Protein AF-A0A453P0T0-F1 (afdb_monomer_lite)

Structure (mmCIF, N/CA/C/O backbone):
data_AF-A0A453P0T0-F1
#
_entry.id   AF-A0A453P0T0-F1
#
loop_
_atom_site.group_PDB
_atom_site.id
_atom_site.type_symbol
_atom_site.label_atom_id
_atom_site.label_alt_id
_atom_site.label_comp_id
_atom_site.label_asym_id
_atom_site.label_entity_id
_atom_site.label_seq_id
_atom_site.pdbx_PDB_ins_code
_atom_site.Cartn_x
_atom_site.Cartn_y
_atom_site.Cartn_z
_atom_site.occupancy
_atom_site.B_iso_or_equiv
_atom_site.auth_seq_id
_atom_site.auth_comp_id
_atom_site.auth_asym_id
_atom_site.auth_atom_id
_atom_site.pdbx_PDB_model_num
ATOM 1 N N . SER A 1 1 ? 9.011 -20.751 4.871 1.00 58.25 1 SER A N 1
ATOM 2 C CA . SER A 1 1 ? 9.801 -19.655 4.267 1.00 58.25 1 SER A CA 1
ATOM 3 C C . SER A 1 1 ? 8.797 -18.562 3.990 1.00 58.25 1 SER A C 1
ATOM 5 O O . SER A 1 1 ? 8.217 -18.540 2.917 1.00 58.25 1 SER A O 1
ATOM 7 N N . ASP A 1 2 ? 8.491 -17.753 5.010 1.00 82.69 2 ASP A N 1
ATOM 8 C CA . ASP A 1 2 ? 7.206 -17.020 5.062 1.00 82.69 2 ASP A CA 1
ATOM 9 C C . ASP A 1 2 ? 7.394 -15.503 4.952 1.00 82.69 2 ASP A C 1
ATOM 11 O O . ASP A 1 2 ? 6.467 -14.719 5.134 1.00 82.69 2 ASP A O 1
ATOM 15 N N . ARG A 1 3 ? 8.629 -15.068 4.684 1.00 83.44 3 ARG A N 1
ATOM 16 C CA . ARG A 1 3 ? 8.989 -13.656 4.574 1.00 83.44 3 ARG A CA 1
ATOM 17 C C . ARG A 1 3 ? 9.198 -13.314 3.109 1.00 83.44 3 ARG A C 1
ATOM 19 O O . ARG A 1 3 ? 10.178 -13.753 2.512 1.00 83.44 3 ARG A O 1
ATOM 26 N N . LEU A 1 4 ? 8.304 -12.496 2.564 1.00 84.19 4 LEU A N 1
ATOM 27 C CA . LEU A 1 4 ? 8.488 -11.878 1.258 1.00 84.19 4 LEU A CA 1
ATOM 28 C C . LEU A 1 4 ? 9.240 -10.553 1.420 1.00 84.19 4 LEU A C 1
ATOM 30 O O . LEU A 1 4 ? 8.921 -9.727 2.274 1.00 84.19 4 LEU A O 1
ATOM 34 N N . ASN A 1 5 ? 10.270 -10.375 0.607 1.00 89.81 5 ASN A N 1
ATOM 35 C CA . ASN A 1 5 ? 11.085 -9.175 0.574 1.00 89.81 5 ASN A CA 1
ATOM 36 C C . ASN A 1 5 ? 10.491 -8.172 -0.415 1.00 89.81 5 ASN A C 1
ATOM 38 O O . ASN A 1 5 ? 10.206 -8.553 -1.545 1.00 89.81 5 ASN A O 1
ATOM 42 N N . THR A 1 6 ? 10.367 -6.902 -0.027 1.00 92.44 6 THR A N 1
ATOM 43 C CA . THR A 1 6 ? 9.937 -5.861 -0.970 1.00 92.44 6 THR A CA 1
ATOM 44 C C . THR A 1 6 ? 11.049 -5.503 -1.949 1.00 92.44 6 THR A C 1
ATOM 46 O O . THR A 1 6 ? 12.242 -5.584 -1.619 1.00 92.44 6 THR A O 1
ATOM 49 N N . ARG A 1 7 ? 10.676 -5.018 -3.133 1.00 92.25 7 ARG A N 1
ATOM 50 C CA . ARG A 1 7 ? 11.633 -4.540 -4.136 1.00 92.25 7 ARG A CA 1
ATOM 51 C C . ARG A 1 7 ? 12.517 -3.408 -3.612 1.00 92.25 7 ARG A C 1
ATOM 53 O O . ARG A 1 7 ? 13.724 -3.442 -3.845 1.00 92.25 7 ARG A O 1
ATOM 60 N N . ASN A 1 8 ? 11.974 -2.456 -2.842 1.00 92.56 8 ASN A N 1
ATOM 61 C CA . ASN A 1 8 ? 12.790 -1.413 -2.199 1.00 92.56 8 ASN A CA 1
ATOM 62 C C . ASN A 1 8 ? 13.888 -2.014 -1.298 1.00 92.56 8 ASN A C 1
ATOM 64 O O . ASN A 1 8 ? 15.024 -1.534 -1.282 1.00 92.56 8 ASN A O 1
ATOM 68 N N . MET A 1 9 ? 13.576 -3.082 -0.558 1.00 94.06 9 MET A N 1
ATOM 69 C CA . MET A 1 9 ? 14.552 -3.754 0.297 1.00 94.06 9 MET A CA 1
ATOM 70 C C . MET A 1 9 ? 15.651 -4.423 -0.542 1.00 94.06 9 MET A C 1
ATOM 72 O O . MET A 1 9 ? 16.833 -4.256 -0.237 1.00 94.06 9 MET A O 1
ATOM 76 N N . LEU A 1 10 ? 15.279 -5.115 -1.625 1.00 94.12 10 LEU A N 1
ATOM 77 C CA . LEU A 1 10 ? 16.235 -5.739 -2.546 1.00 94.12 10 LEU A CA 1
ATOM 78 C C . LEU A 1 10 ? 17.149 -4.692 -3.203 1.00 94.12 10 LEU A C 1
ATOM 80 O O . LEU A 1 10 ? 18.369 -4.866 -3.211 1.00 94.12 10 LEU A O 1
ATOM 84 N N . LYS A 1 11 ? 16.580 -3.562 -3.647 1.00 91.75 11 LYS A N 1
ATOM 85 C CA . LYS A 1 11 ? 17.310 -2.424 -4.227 1.00 91.75 11 LYS A CA 1
ATOM 86 C C . LYS A 1 11 ? 18.361 -1.862 -3.268 1.00 91.75 11 LYS A C 1
ATOM 88 O O . LYS A 1 11 ? 19.511 -1.686 -3.657 1.00 91.75 11 LYS A O 1
ATOM 93 N N . ARG A 1 12 ? 18.000 -1.627 -1.998 1.00 93.12 12 ARG A N 1
ATOM 94 C CA . ARG A 1 12 ? 18.933 -1.128 -0.963 1.00 93.12 12 ARG A CA 1
ATOM 95 C C . ARG A 1 12 ? 20.077 -2.091 -0.653 1.00 93.12 12 ARG A C 1
ATOM 97 O O . ARG A 1 12 ? 21.093 -1.669 -0.118 1.00 93.12 12 ARG A O 1
ATOM 104 N N . ARG A 1 13 ? 19.907 -3.374 -0.965 1.00 95.38 13 ARG A N 1
ATOM 105 C CA . ARG A 1 13 ? 20.942 -4.404 -0.824 1.00 95.38 13 ARG A CA 1
ATOM 106 C C . ARG A 1 13 ? 21.707 -4.670 -2.123 1.00 95.38 13 ARG A C 1
ATOM 108 O O . ARG A 1 13 ? 22.450 -5.642 -2.178 1.00 95.38 13 ARG A O 1
ATOM 115 N N . HIS A 1 14 ? 21.535 -3.824 -3.139 1.00 93.25 14 HIS A N 1
ATOM 116 C CA . HIS A 1 14 ? 22.217 -3.920 -4.431 1.00 93.25 14 HIS A CA 1
ATOM 117 C C . HIS A 1 14 ? 21.941 -5.223 -5.201 1.00 93.25 14 HIS A C 1
ATOM 119 O O . HIS A 1 14 ? 22.768 -5.661 -5.998 1.00 93.25 14 HIS A O 1
ATOM 125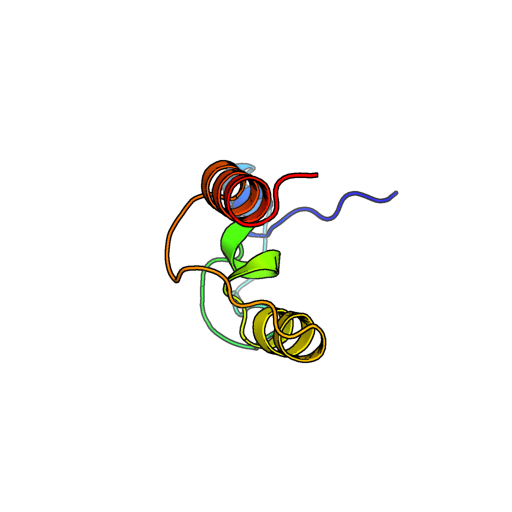 N N . TYR A 1 15 ? 20.772 -5.841 -4.996 1.00 94.31 15 TYR A N 1
ATOM 126 C CA . TYR A 1 15 ? 20.327 -6.936 -5.860 1.00 94.31 15 TYR A CA 1
ATOM 127 C C . TYR A 1 15 ? 19.861 -6.392 -7.213 1.00 94.31 15 TYR A C 1
ATOM 129 O O . TYR A 1 15 ? 19.252 -5.323 -7.285 1.00 94.31 15 TYR A O 1
ATOM 137 N N . ASN A 1 16 ? 20.090 -7.162 -8.279 1.00 92.81 16 ASN A N 1
ATOM 138 C CA . ASN A 1 16 ? 19.454 -6.910 -9.568 1.00 92.81 16 ASN A CA 1
ATOM 139 C C . ASN A 1 16 ? 17.958 -7.254 -9.464 1.00 92.81 16 ASN A C 1
ATOM 141 O O . ASN A 1 16 ? 17.601 -8.401 -9.205 1.00 92.81 16 ASN A O 1
ATOM 145 N N . ILE A 1 17 ? 17.104 -6.246 -9.633 1.00 90.31 17 ILE A N 1
ATOM 146 C CA . ILE A 1 17 ? 15.641 -6.344 -9.523 1.00 90.31 17 ILE A CA 1
ATOM 147 C C . ILE A 1 17 ? 14.935 -6.273 -10.888 1.00 90.31 17 ILE A C 1
ATOM 149 O O . ILE A 1 17 ? 13.708 -6.216 -10.923 1.00 90.31 17 ILE A O 1
ATOM 153 N N . GLY A 1 18 ? 15.700 -6.300 -11.985 1.00 90.19 18 GLY A N 1
ATOM 154 C CA . GLY A 1 18 ? 15.202 -6.148 -13.351 1.00 90.19 18 GLY A CA 1
ATOM 155 C C . GLY A 1 18 ? 14.788 -4.717 -13.704 1.00 90.19 18 GLY A C 1
ATOM 156 O O . GLY A 1 18 ? 14.878 -3.803 -12.882 1.00 90.19 18 GLY A O 1
ATOM 157 N N . ASP A 1 19 ? 14.321 -4.550 -14.943 1.00 90.19 19 ASP A N 1
ATOM 158 C CA . ASP A 1 19 ? 13.983 -3.239 -15.516 1.00 90.19 19 ASP A CA 1
ATOM 159 C C . ASP A 1 19 ? 12.494 -2.895 -15.384 1.00 90.19 19 ASP A C 1
ATOM 161 O O . ASP A 1 19 ? 12.122 -1.722 -15.353 1.00 90.19 19 ASP A O 1
ATOM 165 N N . ASN A 1 20 ? 11.627 -3.909 -15.271 1.00 91.00 20 ASN A N 1
ATOM 166 C CA . ASN A 1 20 ? 10.215 -3.688 -14.980 1.00 91.00 20 ASN A CA 1
ATOM 167 C C . ASN A 1 20 ? 10.021 -3.488 -13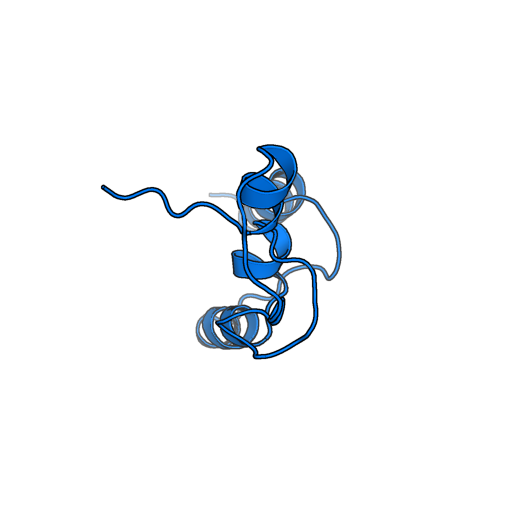.471 1.00 91.00 20 ASN A C 1
ATOM 169 O O . ASN A 1 20 ? 10.085 -4.437 -12.684 1.00 91.00 20 ASN A O 1
ATOM 173 N N . LEU A 1 21 ? 9.778 -2.238 -13.079 1.00 91.12 21 LEU A N 1
ATOM 174 C CA . LEU A 1 21 ? 9.603 -1.841 -11.683 1.00 91.12 21 LEU A CA 1
ATOM 175 C C . LEU A 1 21 ? 8.135 -1.706 -11.272 1.00 91.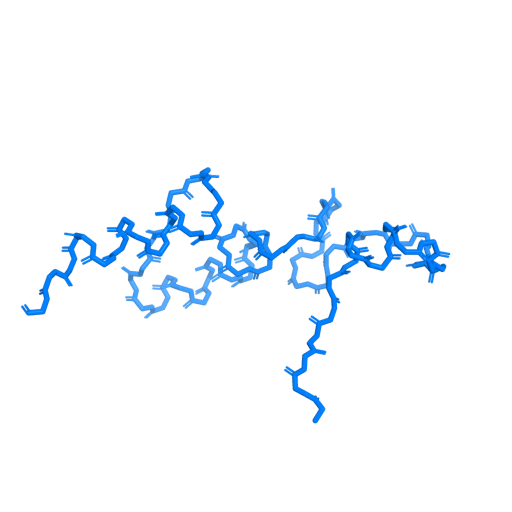12 21 LEU A C 1
ATOM 177 O O . LEU A 1 21 ? 7.869 -1.245 -10.160 1.00 91.12 21 LEU A O 1
ATOM 181 N N . ASP A 1 22 ? 7.201 -2.140 -12.116 1.00 94.94 22 ASP A N 1
ATOM 182 C CA . ASP A 1 22 ? 5.778 -2.082 -11.814 1.00 94.94 22 ASP A CA 1
ATOM 183 C C . ASP A 1 22 ? 5.448 -2.969 -10.605 1.00 94.94 22 ASP A C 1
ATOM 185 O O . ASP A 1 22 ? 6.056 -4.023 -10.350 1.00 94.94 22 ASP A O 1
ATOM 189 N N . CYS A 1 23 ? 4.501 -2.519 -9.789 1.00 94.06 23 CYS A N 1
ATOM 190 C CA . CYS A 1 23 ? 3.976 -3.320 -8.695 1.00 94.06 23 CYS A CA 1
ATOM 191 C C . CYS A 1 23 ? 3.250 -4.541 -9.264 1.00 94.06 23 CYS A C 1
ATOM 193 O O . CYS A 1 23 ? 2.339 -4.399 -10.075 1.00 94.06 23 CYS A O 1
ATOM 195 N N . LEU A 1 24 ? 3.601 -5.742 -8.799 1.00 91.69 24 LEU A N 1
ATOM 196 C CA . LEU A 1 24 ? 2.991 -6.980 -9.295 1.00 91.69 24 LEU A CA 1
ATOM 197 C C . LEU A 1 24 ? 1.481 -7.058 -9.009 1.00 91.69 24 LEU A C 1
ATOM 199 O O . LEU A 1 24 ? 0.755 -7.732 -9.732 1.00 91.69 24 LEU A O 1
ATOM 203 N N . LEU A 1 25 ? 1.016 -6.386 -7.953 1.00 95.19 25 LEU A N 1
ATOM 204 C CA . LEU A 1 25 ? -0.373 -6.465 -7.502 1.00 95.19 25 LEU A CA 1
ATOM 205 C C . LEU A 1 25 ? -1.305 -5.508 -8.255 1.00 95.19 25 LEU A C 1
ATOM 207 O O . LEU A 1 25 ? -2.425 -5.891 -8.575 1.00 95.19 25 LEU A O 1
ATOM 211 N N . CYS A 1 26 ? -0.869 -4.276 -8.538 1.00 96.62 26 CYS A N 1
ATOM 212 C CA . CYS A 1 26 ? -1.709 -3.268 -9.205 1.00 96.62 26 CYS A CA 1
ATOM 213 C C . CYS A 1 26 ? -1.211 -2.822 -10.585 1.00 96.62 26 CYS A C 1
ATOM 215 O O . CYS A 1 26 ? -1.871 -2.013 -11.232 1.00 96.62 26 CYS A O 1
ATOM 217 N N . GLY A 1 27 ? -0.043 -3.288 -11.033 1.00 96.19 27 GLY A N 1
ATOM 218 C CA . GLY A 1 27 ? 0.553 -2.901 -12.315 1.00 96.19 27 GLY A CA 1
ATOM 219 C C . GLY A 1 27 ? 1.000 -1.437 -12.400 1.00 96.19 27 GLY A C 1
ATOM 220 O O . GLY A 1 27 ? 1.368 -0.980 -13.474 1.00 96.19 27 GLY A O 1
ATOM 221 N N . GLN A 1 28 ? 0.959 -0.679 -11.300 1.00 96.25 28 GLN A N 1
ATOM 222 C CA . GLN A 1 28 ? 1.379 0.723 -11.291 1.00 96.25 28 GLN A CA 1
ATOM 223 C C . GLN A 1 28 ? 2.899 0.842 -11.181 1.00 96.25 28 GLN A C 1
ATOM 225 O O . GLN A 1 28 ? 3.531 0.116 -10.406 1.00 96.25 28 GLN A O 1
ATOM 230 N N . HIS A 1 29 ? 3.468 1.822 -11.884 1.00 95.06 29 HIS A N 1
ATOM 231 C CA . HIS A 1 29 ? 4.886 2.160 -11.796 1.00 95.06 29 HIS A CA 1
ATOM 232 C C . HIS A 1 29 ? 5.180 2.990 -10.538 1.00 95.06 29 HIS A C 1
ATOM 234 O O . HIS A 1 29 ? 5.365 4.207 -10.581 1.00 95.06 29 HIS A O 1
ATOM 240 N N . VAL A 1 30 ? 5.166 2.326 -9.384 1.00 93.50 30 VAL A N 1
ATOM 241 C CA . VAL A 1 30 ? 5.357 2.933 -8.064 1.00 93.50 30 VAL A CA 1
ATOM 242 C C . VAL A 1 30 ? 6.315 2.092 -7.233 1.00 93.50 30 VAL A C 1
ATOM 244 O O . VAL A 1 30 ? 6.423 0.878 -7.404 1.00 93.50 30 VAL A O 1
ATOM 247 N N . GLU A 1 31 ? 7.037 2.741 -6.321 1.00 91.56 31 GLU A N 1
ATOM 248 C CA . GLU A 1 31 ? 7.964 2.034 -5.450 1.00 91.56 31 GLU A CA 1
ATOM 249 C C . GLU A 1 31 ? 7.235 1.024 -4.553 1.00 91.56 31 GLU A C 1
ATOM 251 O O . GLU A 1 31 ? 6.357 1.363 -3.759 1.00 91.56 31 GLU A O 1
ATOM 256 N N . GLU A 1 32 ? 7.656 -0.236 -4.647 1.00 93.31 32 GLU A N 1
ATOM 257 C CA . GLU A 1 32 ? 7.133 -1.302 -3.807 1.00 93.31 32 GLU A CA 1
ATOM 258 C C . GLU A 1 32 ? 7.753 -1.243 -2.399 1.00 93.31 32 GLU A C 1
ATOM 260 O O . GLU A 1 32 ? 8.891 -1.672 -2.151 1.00 93.31 32 GLU A O 1
ATOM 265 N N . THR A 1 33 ? 6.973 -0.713 -1.461 1.00 94.56 33 THR A N 1
ATOM 266 C CA . THR A 1 33 ? 7.240 -0.681 -0.016 1.00 94.56 33 THR A CA 1
ATOM 267 C C . THR A 1 33 ? 6.221 -1.535 0.741 1.00 94.56 33 THR A C 1
ATOM 269 O O . THR A 1 33 ? 5.246 -2.018 0.165 1.00 94.56 33 THR A O 1
ATOM 272 N N . VAL A 1 34 ? 6.423 -1.735 2.048 1.00 94.06 34 VAL A N 1
ATOM 273 C CA . VAL A 1 34 ? 5.421 -2.419 2.888 1.00 94.06 34 VAL A CA 1
ATOM 274 C C . VAL A 1 34 ? 4.132 -1.593 2.941 1.00 94.06 34 VAL A C 1
ATOM 276 O O . VAL A 1 34 ? 3.039 -2.141 2.851 1.00 94.06 34 VAL A O 1
ATOM 279 N N . GLU A 1 35 ? 4.267 -0.271 3.028 1.00 95.19 35 GLU A N 1
ATOM 280 C CA . GLU A 1 35 ? 3.166 0.687 3.011 1.00 95.19 35 GLU A CA 1
ATOM 281 C C . GLU A 1 35 ? 2.362 0.580 1.705 1.00 95.19 35 GLU A C 1
ATOM 283 O O . GLU A 1 35 ? 1.138 0.439 1.737 1.00 95.19 35 GLU A O 1
ATOM 288 N N . HIS A 1 36 ? 3.043 0.542 0.552 1.00 95.38 36 HIS A N 1
ATOM 289 C CA . HIS A 1 36 ? 2.381 0.313 -0.729 1.00 95.38 36 HIS A CA 1
ATOM 290 C C . HIS A 1 36 ? 1.670 -1.043 -0.751 1.00 95.38 36 HIS A C 1
ATOM 292 O O . HIS A 1 36 ? 0.457 -1.082 -0.922 1.00 95.38 36 HIS A O 1
ATOM 298 N N . LEU A 1 37 ? 2.392 -2.144 -0.521 1.00 95.31 37 LEU A N 1
ATOM 299 C CA . LEU A 1 37 ? 1.853 -3.498 -0.676 1.00 95.31 37 LEU A CA 1
ATOM 300 C C . LEU A 1 37 ? 0.634 -3.782 0.197 1.00 95.31 37 LEU A C 1
ATOM 302 O O . LEU A 1 37 ? -0.247 -4.504 -0.248 1.00 95.31 37 LEU A O 1
ATOM 306 N N . PHE A 1 38 ? 0.563 -3.251 1.417 1.00 94.75 38 PHE A N 1
ATOM 307 C CA . PHE A 1 38 ? -0.507 -3.616 2.350 1.00 94.75 38 PHE A CA 1
ATOM 308 C C . PHE A 1 38 ? -1.577 -2.544 2.537 1.00 94.75 38 PHE A C 1
ATOM 310 O O . PHE A 1 38 ? -2.692 -2.904 2.894 1.00 94.75 38 PHE A O 1
ATOM 317 N N . PHE A 1 39 ? -1.284 -1.263 2.301 1.00 95.12 39 PHE A N 1
ATOM 318 C CA . PHE A 1 39 ? -2.203 -0.177 2.664 1.00 95.12 39 PHE A CA 1
ATOM 319 C C . PHE A 1 39 ? -2.611 0.697 1.478 1.00 95.12 39 PHE A C 1
ATOM 321 O O . PHE A 1 39 ? -3.742 1.178 1.439 1.00 95.12 39 PHE A O 1
ATOM 328 N N . HIS A 1 40 ? -1.718 0.916 0.506 1.00 95.38 40 HIS A N 1
ATOM 329 C CA . HIS A 1 40 ? -1.952 1.914 -0.547 1.00 95.38 40 HIS A CA 1
ATOM 330 C C . HIS A 1 40 ? -2.099 1.342 -1.962 1.00 95.38 40 HIS A C 1
ATOM 332 O O . HIS A 1 40 ? -2.603 2.048 -2.835 1.00 95.38 40 HIS A O 1
ATOM 338 N N . CYS A 1 41 ? -1.681 0.098 -2.197 1.00 96.81 41 CYS A N 1
ATOM 339 C CA . CYS A 1 41 ? -1.859 -0.606 -3.462 1.00 96.81 41 CYS A CA 1
ATOM 340 C C . CYS A 1 41 ? -3.348 -0.779 -3.770 1.00 96.81 41 CYS A C 1
ATOM 342 O O . CYS A 1 41 ? -4.110 -1.170 -2.889 1.00 96.81 41 CYS A O 1
ATOM 344 N N . ASP A 1 42 ? -3.758 -0.529 -5.014 1.00 96.69 42 ASP A N 1
ATOM 345 C CA . ASP A 1 42 ? -5.170 -0.597 -5.411 1.00 96.69 42 ASP A CA 1
ATOM 346 C C . ASP A 1 42 ? -5.761 -1.998 -5.233 1.00 96.69 42 ASP A C 1
ATOM 348 O O . ASP A 1 42 ? -6.905 -2.134 -4.807 1.00 96.69 42 ASP A O 1
ATOM 352 N N . PHE A 1 43 ? -4.952 -3.039 -5.452 1.00 97.62 43 PHE A N 1
ATOM 353 C CA . PHE A 1 43 ? -5.326 -4.413 -5.122 1.00 97.62 43 PHE A CA 1
ATOM 354 C C . PHE A 1 43 ? -5.636 -4.563 -3.627 1.00 97.62 43 PHE A C 1
ATOM 356 O O . PHE A 1 43 ? -6.694 -5.058 -3.249 1.00 97.62 43 PHE A O 1
ATOM 363 N N . SER A 1 44 ? -4.736 -4.093 -2.764 1.00 96.81 44 SER A N 1
ATOM 364 C CA . SER A 1 44 ? -4.881 -4.231 -1.314 1.00 96.81 44 SER A CA 1
ATOM 365 C C . SER A 1 44 ? -6.004 -3.363 -0.757 1.00 96.81 44 SER A C 1
ATOM 367 O O . SER A 1 44 ? -6.706 -3.806 0.146 1.00 96.81 44 SER A O 1
ATOM 369 N N . LYS A 1 45 ? -6.229 -2.168 -1.319 1.00 96.62 45 LYS A N 1
ATOM 370 C C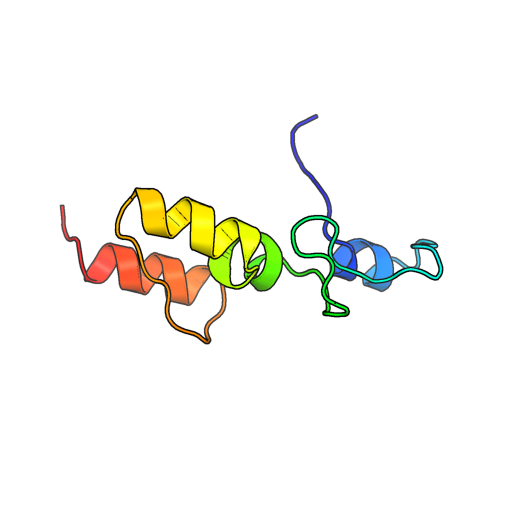A . LYS A 1 45 ? -7.414 -1.352 -1.022 1.00 96.62 45 LYS A CA 1
ATOM 371 C C . LYS A 1 45 ? -8.690 -2.118 -1.348 1.00 96.62 45 LYS A C 1
ATOM 373 O O . LYS A 1 45 ? -9.518 -2.269 -0.463 1.00 96.62 45 LYS A O 1
ATOM 378 N N . ALA A 1 46 ? -8.786 -2.708 -2.542 1.00 97.56 46 ALA A N 1
ATOM 379 C CA . ALA A 1 46 ? -9.938 -3.526 -2.910 1.00 97.56 46 ALA A CA 1
ATOM 380 C C . ALA A 1 46 ? -10.142 -4.712 -1.949 1.00 97.56 46 ALA A C 1
ATOM 382 O O . ALA A 1 46 ? -11.278 -5.027 -1.604 1.00 97.56 46 ALA A O 1
ATOM 383 N N . CYS A 1 47 ? -9.066 -5.343 -1.457 1.00 97.69 47 CYS A N 1
ATOM 384 C CA . CYS A 1 47 ? -9.168 -6.364 -0.412 1.00 97.69 47 CYS A CA 1
ATOM 385 C C . CYS A 1 47 ? -9.729 -5.802 0.905 1.00 97.69 47 CYS A C 1
ATOM 387 O O . CYS A 1 47 ? -10.635 -6.405 1.479 1.00 97.69 47 CYS A O 1
ATOM 389 N N . TRP A 1 48 ? -9.228 -4.665 1.391 1.00 96.69 48 TRP A N 1
ATOM 390 C CA . TRP A 1 48 ? -9.714 -4.041 2.629 1.00 96.69 48 TRP A CA 1
ATOM 391 C C . TRP A 1 48 ? -11.143 -3.506 2.516 1.00 96.69 48 TRP A C 1
ATOM 393 O O . TRP A 1 48 ? -11.902 -3.601 3.483 1.00 96.69 48 TRP A O 1
ATOM 403 N N . ASP A 1 49 ? -11.539 -3.035 1.335 1.00 96.94 49 ASP A N 1
ATOM 404 C CA . ASP A 1 49 ? -12.893 -2.560 1.053 1.00 96.94 49 ASP A CA 1
ATOM 405 C C . ASP A 1 49 ? -13.934 -3.671 1.259 1.00 96.94 49 ASP A C 1
ATOM 407 O O . ASP A 1 49 ? -15.035 -3.395 1.737 1.00 96.94 49 ASP A O 1
ATOM 411 N N . THR A 1 50 ? -13.578 -4.943 1.010 1.00 97.69 50 THR A N 1
ATOM 412 C CA . THR A 1 50 ? -14.462 -6.093 1.312 1.00 97.69 50 THR A CA 1
ATOM 413 C C . THR A 1 50 ? -14.777 -6.250 2.802 1.00 97.69 50 THR A C 1
ATOM 415 O O . THR A 1 50 ? -15.784 -6.857 3.160 1.00 97.69 50 THR A O 1
ATOM 418 N N . LEU A 1 51 ? -13.927 -5.695 3.669 1.00 95.06 51 LEU A N 1
ATOM 419 C CA . LEU A 1 51 ? -14.083 -5.681 5.123 1.00 95.06 51 LEU A CA 1
ATOM 420 C C . LEU A 1 51 ? -14.580 -4.323 5.636 1.00 95.06 51 LEU A C 1
ATOM 422 O O . LEU A 1 51 ? -14.645 -4.123 6.847 1.00 95.06 51 LEU A O 1
ATOM 426 N N . HIS A 1 52 ? -14.905 -3.390 4.735 1.00 95.00 52 HIS A N 1
ATOM 427 C CA . HIS A 1 52 ? -15.246 -2.004 5.055 1.00 95.00 52 HIS A CA 1
ATOM 428 C C . HIS A 1 52 ? -14.150 -1.272 5.850 1.00 95.00 52 HIS A C 1
ATOM 430 O O . HIS A 1 52 ? -14.442 -0.431 6.702 1.00 95.00 52 HIS A O 1
ATOM 436 N N . ILE A 1 53 ? -12.880 -1.585 5.573 1.00 93.25 53 ILE A N 1
ATOM 437 C CA . ILE A 1 53 ? -11.723 -0.937 6.197 1.00 93.25 53 ILE A CA 1
ATOM 438 C C . ILE A 1 53 ? -11.103 0.041 5.200 1.00 93.25 53 ILE A C 1
ATOM 440 O O . ILE A 1 53 ? -10.671 -0.354 4.124 1.00 93.25 53 ILE A O 1
ATOM 444 N N . SER A 1 54 ? -10.992 1.309 5.597 1.00 92.00 54 SER A N 1
ATOM 445 C CA . SER A 1 54 ? -10.286 2.343 4.835 1.00 92.00 54 SER A CA 1
ATOM 446 C C . SER A 1 54 ? -9.068 2.824 5.611 1.00 92.00 54 SER A C 1
ATOM 448 O O . SER A 1 54 ? -9.177 3.227 6.769 1.00 92.00 54 SER A O 1
ATOM 450 N N . TRP A 1 55 ? -7.913 2.847 4.953 1.00 93.88 55 TRP A N 1
ATOM 451 C CA . TRP A 1 55 ? -6.676 3.374 5.525 1.00 93.88 55 TRP A CA 1
ATOM 452 C C . TRP A 1 55 ? -6.443 4.830 5.097 1.00 93.88 55 TRP A C 1
ATOM 454 O O . TRP A 1 55 ? -6.747 5.186 3.956 1.00 93.88 55 TRP A O 1
ATOM 464 N N . PRO A 1 56 ? -5.875 5.683 5.969 1.00 91.69 56 PRO A N 1
ATOM 465 C CA . PRO A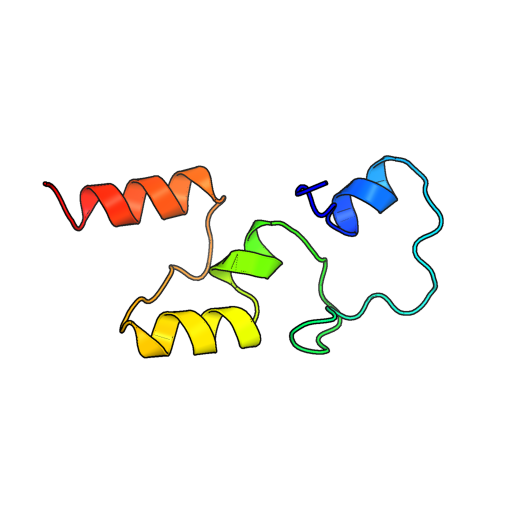 1 56 ? -5.411 7.013 5.584 1.00 91.69 56 PRO A CA 1
ATOM 466 C C . PRO A 1 56 ? -4.441 6.978 4.389 1.00 91.69 56 PRO A C 1
ATOM 468 O O . PRO A 1 56 ? -3.693 6.012 4.233 1.00 91.69 56 PRO A O 1
ATOM 471 N N . PRO A 1 57 ? -4.393 8.035 3.556 1.00 86.94 57 PRO A N 1
ATOM 472 C CA . PRO A 1 57 ? -3.559 8.061 2.349 1.00 86.94 57 PRO A CA 1
ATOM 473 C C . PRO A 1 57 ? -2.052 8.131 2.638 1.00 86.94 57 PRO A C 1
ATOM 475 O O . PRO A 1 57 ? -1.244 7.874 1.748 1.00 86.94 57 PRO A O 1
ATOM 478 N N . HIS A 1 58 ? -1.673 8.495 3.866 1.00 87.69 58 HIS A N 1
ATOM 479 C CA . HIS A 1 58 ? -0.292 8.686 4.292 1.00 87.69 58 HIS A CA 1
ATOM 480 C C . HIS A 1 58 ? -0.081 8.151 5.708 1.00 87.69 58 HIS A C 1
ATOM 482 O O . HIS A 1 58 ? -0.997 8.160 6.529 1.00 87.69 58 HIS A O 1
ATOM 488 N N . GLY A 1 59 ? 1.155 7.751 5.989 1.00 90.31 59 GLY A N 1
ATOM 489 C CA . GLY A 1 59 ? 1.593 7.237 7.282 1.00 90.31 59 GLY A CA 1
ATOM 490 C C . GLY A 1 59 ? 2.467 6.005 7.096 1.00 90.31 59 GLY A C 1
ATOM 491 O O . GLY A 1 59 ? 2.292 5.240 6.149 1.00 90.31 59 GLY A O 1
ATOM 492 N N . ASN A 1 60 ? 3.431 5.803 7.988 1.00 92.75 60 ASN A N 1
ATOM 493 C CA . ASN A 1 60 ? 4.150 4.534 8.022 1.00 92.75 60 ASN A CA 1
ATOM 494 C C . ASN A 1 60 ? 3.279 3.449 8.676 1.00 92.75 60 ASN A C 1
ATOM 496 O O . ASN A 1 60 ? 2.342 3.744 9.421 1.00 92.75 60 ASN A O 1
ATOM 500 N N . ARG A 1 61 ? 3.611 2.171 8.458 1.00 92.94 61 ARG A N 1
ATOM 501 C CA . ARG A 1 61 ? 2.797 1.057 8.978 1.00 92.94 61 ARG A CA 1
ATOM 502 C C . ARG A 1 61 ? 2.506 1.121 10.486 1.00 92.94 61 ARG A C 1
ATOM 504 O O . ARG A 1 61 ? 1.454 0.660 10.911 1.00 92.94 61 ARG A O 1
ATOM 511 N N . LEU A 1 62 ? 3.420 1.648 11.309 1.00 95.06 62 LEU A N 1
ATOM 512 C CA . LEU A 1 62 ? 3.218 1.707 12.761 1.00 95.06 62 LEU A CA 1
ATOM 513 C C . LEU A 1 62 ? 2.186 2.772 13.129 1.00 95.06 62 LEU A C 1
ATOM 515 O O . LEU A 1 62 ? 1.374 2.543 14.020 1.00 95.06 62 LEU A O 1
ATOM 519 N N . GLU A 1 63 ? 2.200 3.908 12.433 1.00 94.69 63 GLU A N 1
ATOM 520 C CA . GLU A 1 63 ? 1.212 4.976 12.602 1.00 94.69 63 GLU A CA 1
ATOM 521 C C . GLU A 1 63 ? -0.179 4.497 12.195 1.00 94.69 63 GLU A C 1
ATOM 523 O O . GLU A 1 63 ? -1.116 4.637 12.978 1.00 94.69 63 GLU A O 1
ATOM 528 N N . LEU A 1 64 ? -0.290 3.855 11.028 1.00 93.44 64 LEU A N 1
ATOM 529 C CA . LEU A 1 64 ? -1.560 3.338 10.514 1.00 93.44 64 LEU A CA 1
ATOM 530 C C . LEU A 1 64 ? -2.165 2.300 11.470 1.00 93.44 64 LEU A C 1
ATOM 532 O O . LEU A 1 64 ? -3.315 2.426 11.890 1.00 93.44 64 LEU A O 1
ATOM 536 N N . LEU A 1 65 ? -1.376 1.305 11.891 1.00 93.25 65 LEU A N 1
ATOM 537 C CA . LEU A 1 65 ? -1.839 0.272 12.826 1.00 93.25 65 LEU A CA 1
ATOM 538 C C . LEU A 1 65 ? -2.214 0.849 14.194 1.00 93.25 65 LEU A C 1
ATOM 540 O O . LEU A 1 65 ? -3.190 0.407 14.802 1.00 93.25 65 LEU A O 1
ATOM 544 N N . LYS A 1 66 ? -1.451 1.835 14.682 1.00 93.50 66 LYS A N 1
ATOM 545 C CA . LYS A 1 66 ? -1.764 2.529 15.931 1.00 93.50 66 LYS A CA 1
ATOM 546 C C . LYS A 1 66 ? -3.106 3.252 15.824 1.00 93.50 66 LYS A C 1
ATOM 548 O O . LYS A 1 66 ? -3.942 3.065 16.698 1.00 93.50 66 LYS A O 1
ATOM 553 N N . GLN A 1 67 ? -3.329 4.011 14.753 1.00 90.25 67 GLN A N 1
ATOM 554 C CA . GLN A 1 67 ? -4.587 4.726 14.525 1.00 90.25 67 GLN A CA 1
ATOM 555 C C . GLN A 1 67 ? -5.781 3.769 14.478 1.00 90.25 67 GLN A C 1
ATOM 557 O O . GLN A 1 67 ? -6.758 3.993 15.182 1.00 90.25 67 GLN A O 1
ATOM 562 N N . MET A 1 68 ? -5.686 2.670 13.725 1.00 89.94 68 MET A N 1
ATOM 563 C CA . MET A 1 68 ? -6.765 1.678 13.642 1.00 89.94 68 MET A CA 1
ATOM 564 C C . MET A 1 68 ? -7.095 1.063 15.007 1.00 89.94 68 MET A C 1
ATOM 566 O O . MET A 1 68 ? -8.260 0.900 15.359 1.00 89.94 68 MET A O 1
ATOM 570 N N . ARG A 1 69 ? -6.069 0.749 15.805 1.00 91.12 69 ARG A N 1
ATOM 571 C CA . ARG A 1 69 ? -6.255 0.247 17.171 1.00 91.12 69 ARG A CA 1
ATOM 572 C C . ARG A 1 69 ? -6.915 1.289 18.072 1.00 91.12 69 ARG A C 1
ATOM 574 O O . ARG A 1 69 ? -7.771 0.936 18.873 1.00 91.12 69 ARG A O 1
ATOM 581 N N . ASP A 1 70 ? -6.505 2.547 17.959 1.00 91.88 70 ASP A N 1
ATOM 582 C CA . ASP A 1 70 ? -7.033 3.628 18.787 1.00 91.88 70 ASP A CA 1
ATOM 583 C C . ASP A 1 70 ? -8.500 3.965 18.401 1.00 91.88 70 ASP A C 1
ATOM 585 O O . ASP A 1 70 ? -9.275 4.363 19.267 1.00 91.88 70 ASP A O 1
ATOM 589 N N . LEU A 1 71 ? -8.914 3.731 17.143 1.00 88.00 71 LEU A N 1
ATOM 590 C CA . LEU A 1 71 ? -10.313 3.835 16.682 1.00 88.00 71 LEU A CA 1
ATOM 591 C C . LEU A 1 71 ? -11.204 2.664 17.134 1.00 88.00 71 LEU A C 1
ATOM 593 O O . LEU A 1 71 ? -12.419 2.825 17.244 1.00 88.00 71 LEU A O 1
ATOM 597 N N . HIS A 1 72 ? -10.614 1.499 17.405 1.00 85.50 72 HIS A N 1
ATOM 598 C CA . HIS A 1 72 ? -11.319 0.288 17.832 1.00 85.50 72 HIS A CA 1
ATOM 599 C C . HIS A 1 72 ? -10.738 -0.259 19.146 1.00 85.50 72 HIS A C 1
ATOM 601 O O . HIS A 1 72 ? -10.109 -1.326 19.150 1.00 85.50 72 HIS A O 1
ATOM 607 N N . PRO A 1 73 ? -10.920 0.463 20.271 1.00 76.69 73 PRO A N 1
ATOM 608 C CA . PRO A 1 73 ? -10.503 -0.025 21.578 1.00 76.69 73 PRO A CA 1
ATOM 609 C C . PRO A 1 73 ? -11.252 -1.323 21.913 1.00 76.69 73 PRO A C 1
ATOM 611 O O . PRO A 1 73 ? -12.439 -1.459 21.620 1.00 76.69 73 PRO A O 1
ATOM 614 N N . ARG A 1 74 ? -10.523 -2.289 22.480 1.00 70.75 74 ARG A N 1
ATOM 615 C CA . ARG A 1 74 ? -11.074 -3.572 22.941 1.00 70.75 74 ARG A CA 1
ATOM 616 C C . ARG A 1 74 ? -11.892 -3.415 24.212 1.00 70.75 74 ARG A C 1
ATOM 618 O O . ARG A 1 74 ? -11.492 -2.572 25.045 1.00 70.75 74 ARG A O 1
#

Foldseek 3Di:
DPDDDFPVRCVVVVHCPDDLCADPQQRHNDGTDPCCVQANPPNNQVVVVVVVDHFDNDDDPVVRVVVVCVVPPD

Secondary structure (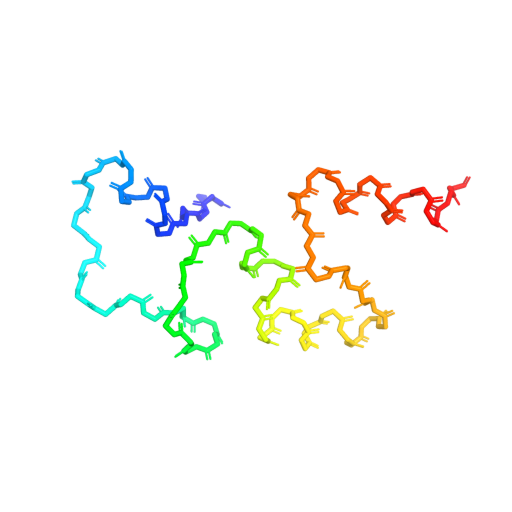DSSP, 8-state):
---PPPHHHHHHTT----S----TTT--SS---HHIIIIISHHHHHHHHTTT----SS--HHHHHHHHHHHS--

Organism: Aegilops tauschii subsp. strangulata (NCBI:txid200361)

Radius of gyration: 14.13 Å; chains: 1; bounding box: 38×28×38 Å

pLDDT: mean 92.05, std 6.02, range [58.25, 97.69]

InterPro domains:
  IPR026960 Reverse transcriptase zinc-binding domain [PF13966] (2-48)

Sequence (74 aa):
SDRLNTRNMLKRRHYNIGDNLDCLLCGQHVEETVEHLFFHCDFSKACWDTLHISWPPHGNRLELLKQMRDLHPR